Protein AF-A0A6G1R267-F1 (afdb_monomer_lite)

Secondary structure (DSSP, 8-state):
--SHHHHHTSHHHHHHHHHHHHHHHHHH--TT--BTTBSHHHHHIIIIITT-SS---SS-HHHHHHHHHHHHHHH-TTS--TTHHHHHHHHHHHHHHHHHHHHHHGGGG--SS-------TTS-PPPTTHHHHHHHHHHTSPP---TT-HHHHHHHHHHHHHHHHHHHTTS--

Radius of gyration: 18.76 Å; chains: 1; bounding box: 60×36×47 Å

InterPro domains:
  IPR021990 Mediator complex, subunit Med12, LCEWAV-domain [PF12145] (1-173)
  IPR051647 Mediator complex subunit 12 [PTHR46007] (1-173)

Foldseek 3Di:
DDDLVVLCVDPNNVLVVLLVQLVVLVVPADPVDDDPCHHLVNNLCSNPVPPPPDDDDDPPPSVLSSLLSLLCVQLAPPDDDDCSLVSSLVSLLVVQVVVVVVVVVVVPVDPPDDDDDPPDPDDPDQAPCAVSVVVCVVPPQQDPPDVVDPRSVSSNVSNVSNVVSNVVSSNYD

pLDDT: mean 82.41, std 18.83, range [38.69, 98.31]

Sequence (173 aa):
RWSFDKCQESTAGVTISRVLHTLEVLDRHCFDRSDSSNSMETLYHKIFWANQNKDNQEVAPNDEAVVMLLCEWAVSCKRSGKHRAMAVAKLLEKRQAEIEAERCGESEVLDEKESLSSASLTGSSLPVFQNVLLRFLDTQAPSLSDPNSDHEKTEFVNLVLLFSEFTRHDVFS

Organism: NCBI:txid2861861

Structure (mmCIF, N/CA/C/O backbone):
data_AF-A0A6G1R267-F1
#
_entry.id   AF-A0A6G1R267-F1
#
loop_
_atom_site.group_PDB
_atom_site.id
_atom_site.type_symbol
_atom_site.label_atom_id
_atom_site.label_alt_id
_atom_site.label_comp_id
_atom_site.label_asym_id
_atom_site.label_entity_id
_atom_site.label_seq_id
_atom_site.pdbx_PDB_ins_code
_atom_site.Cartn_x
_atom_site.Cartn_y
_atom_site.Cartn_z
_atom_site.occupancy
_atom_site.B_iso_or_equiv
_atom_site.auth_seq_id
_atom_site.auth_comp_id
_atom_site.auth_asym_id
_atom_site.auth_atom_id
_atom_site.pdbx_PDB_model_num
ATOM 1 N N . ARG A 1 1 ? 23.588 14.490 25.260 1.00 45.62 1 ARG A N 1
ATOM 2 C CA . ARG A 1 1 ? 22.444 13.579 25.014 1.00 45.62 1 ARG A CA 1
ATOM 3 C C . ARG A 1 1 ? 21.181 14.442 24.950 1.00 45.62 1 ARG A C 1
ATOM 5 O O . ARG A 1 1 ? 20.472 14.528 25.933 1.00 45.62 1 ARG A O 1
ATOM 12 N N . TRP A 1 2 ? 20.983 15.186 23.857 1.00 55.16 2 TRP A N 1
ATOM 13 C CA . TRP A 1 2 ? 19.864 16.126 23.684 1.00 55.16 2 TRP A CA 1
ATOM 14 C C . TRP A 1 2 ? 19.513 16.220 22.199 1.00 55.16 2 TRP A C 1
ATOM 16 O O . TRP A 1 2 ? 20.283 16.804 21.447 1.00 55.16 2 TRP A O 1
ATOM 26 N N . SER A 1 3 ? 18.392 15.603 21.816 1.00 54.75 3 SER A N 1
ATOM 27 C CA . SER A 1 3 ? 17.569 15.893 20.619 1.00 54.75 3 SER A CA 1
ATOM 28 C C . SER A 1 3 ? 16.599 14.744 20.317 1.00 54.75 3 SER A C 1
ATOM 30 O O . SER A 1 3 ? 15.526 14.987 19.778 1.00 54.75 3 SER A O 1
ATOM 32 N N . PHE A 1 4 ? 16.950 13.508 20.692 1.00 48.38 4 PHE A N 1
ATOM 33 C CA . PHE A 1 4 ? 16.176 12.313 20.333 1.00 48.38 4 PHE A CA 1
ATOM 34 C C . PHE A 1 4 ? 14.832 12.225 21.077 1.00 48.38 4 PHE A C 1
ATOM 36 O O . PHE A 1 4 ? 13.799 12.040 20.440 1.00 48.38 4 PHE A O 1
ATOM 43 N N . ASP A 1 5 ? 14.831 12.471 22.392 1.00 52.25 5 ASP A N 1
ATOM 44 C CA . ASP A 1 5 ? 13.624 12.327 23.224 1.00 52.25 5 ASP A CA 1
ATOM 45 C C . ASP A 1 5 ? 12.539 13.364 22.870 1.00 52.25 5 ASP A C 1
ATOM 47 O O . ASP A 1 5 ? 11.369 13.023 22.743 1.00 52.25 5 ASP A O 1
ATOM 51 N N . LYS A 1 6 ? 12.922 14.619 22.581 1.00 52.19 6 LYS A N 1
ATOM 52 C CA . LYS A 1 6 ? 11.964 15.669 22.173 1.00 52.19 6 LYS A CA 1
ATOM 53 C C . LYS A 1 6 ? 11.367 15.451 20.781 1.00 52.19 6 LYS A C 1
ATOM 55 O O . LYS A 1 6 ? 10.274 15.937 20.512 1.00 52.19 6 LYS A O 1
ATOM 60 N N . CYS A 1 7 ? 12.081 14.766 19.883 1.00 55.16 7 CYS A N 1
ATOM 61 C CA . CYS A 1 7 ? 11.546 14.445 18.561 1.00 55.16 7 CYS A CA 1
ATOM 62 C C . CYS A 1 7 ? 10.441 13.392 18.683 1.00 55.16 7 CYS A C 1
ATOM 64 O O . CYS A 1 7 ? 9.380 13.574 18.094 1.00 55.16 7 CYS A O 1
ATOM 66 N N . GLN A 1 8 ? 10.645 12.359 19.509 1.00 58.28 8 GLN A N 1
ATOM 67 C CA . GLN A 1 8 ? 9.660 11.293 19.731 1.00 58.28 8 GLN A CA 1
ATOM 68 C C . GLN A 1 8 ? 8.332 11.795 20.319 1.00 58.28 8 GLN A C 1
ATOM 70 O O . GLN A 1 8 ? 7.293 11.210 20.036 1.00 58.28 8 GLN A O 1
ATOM 75 N N . GLU A 1 9 ? 8.348 12.893 21.077 1.00 63.94 9 GLU A N 1
ATOM 76 C CA . GLU A 1 9 ? 7.137 13.525 21.626 1.00 63.94 9 GLU A CA 1
ATOM 77 C C . GLU A 1 9 ? 6.399 14.432 20.620 1.00 63.94 9 GLU A C 1
ATOM 79 O O . GLU A 1 9 ? 5.272 14.852 20.875 1.00 63.94 9 GLU A O 1
ATOM 84 N N . SER A 1 10 ? 7.006 14.752 19.473 1.00 78.81 10 SER A N 1
ATOM 85 C CA . SER A 1 10 ? 6.373 15.574 18.435 1.00 78.81 10 SER A CA 1
ATOM 86 C C . SER A 1 10 ? 5.498 14.734 17.500 1.00 78.81 10 SER A C 1
ATOM 88 O O . SER A 1 10 ? 5.837 13.594 17.186 1.00 78.81 10 SER A O 1
ATOM 90 N N . THR A 1 11 ? 4.421 15.313 16.957 1.00 78.88 11 THR A N 1
ATOM 91 C CA . THR A 1 11 ? 3.559 14.657 15.950 1.00 78.88 11 THR A CA 1
ATOM 92 C C . THR A 1 11 ? 4.362 14.106 14.765 1.00 78.88 11 THR A C 1
ATOM 94 O O . THR A 1 11 ? 4.113 12.993 14.300 1.00 78.88 11 THR A O 1
ATOM 97 N N . ALA A 1 12 ? 5.372 14.855 14.309 1.00 83.00 12 ALA A N 1
ATOM 98 C CA . ALA A 1 12 ? 6.266 14.420 13.240 1.00 83.00 12 ALA A CA 1
ATOM 99 C C . ALA A 1 12 ? 7.109 13.204 13.654 1.00 83.00 12 ALA A C 1
ATOM 101 O O . ALA A 1 12 ? 7.217 12.250 12.890 1.00 83.00 12 ALA A O 1
ATOM 102 N N . GLY A 1 13 ? 7.669 13.195 14.866 1.00 84.75 13 GLY A N 1
ATOM 103 C CA . GLY A 1 13 ? 8.445 12.055 15.354 1.00 84.75 13 GLY A CA 1
ATOM 104 C C . GLY A 1 13 ? 7.601 10.806 15.580 1.00 84.75 13 GLY A C 1
ATOM 105 O O . GLY A 1 13 ? 8.042 9.725 15.203 1.00 84.75 13 GLY A O 1
ATOM 106 N N . VAL A 1 14 ? 6.369 10.942 16.084 1.00 83.75 14 VAL A N 1
ATOM 107 C CA . VAL A 1 14 ? 5.409 9.825 16.173 1.00 83.75 14 VAL A CA 1
ATOM 108 C C . VAL A 1 14 ? 5.132 9.241 14.785 1.00 83.75 14 VAL A C 1
ATOM 110 O O . VAL A 1 14 ? 5.202 8.024 14.603 1.00 83.75 14 VAL A O 1
ATOM 113 N N . THR A 1 15 ? 4.894 10.103 13.791 1.00 87.38 15 THR A N 1
ATOM 114 C CA . THR A 1 15 ? 4.660 9.685 12.399 1.00 87.38 15 THR A CA 1
ATOM 115 C C . THR A 1 15 ? 5.877 8.953 11.829 1.00 87.38 15 THR A C 1
ATOM 117 O O . THR A 1 15 ? 5.742 7.850 11.302 1.00 87.38 15 THR A O 1
ATOM 120 N N . ILE A 1 16 ? 7.082 9.516 11.987 1.00 89.38 16 ILE A N 1
ATOM 121 C CA . ILE A 1 16 ? 8.338 8.905 11.523 1.00 89.38 16 ILE A CA 1
ATOM 122 C C . ILE A 1 16 ? 8.552 7.540 12.181 1.00 89.38 16 ILE A C 1
ATOM 124 O O . ILE A 1 16 ? 8.827 6.562 11.487 1.00 89.38 16 ILE A O 1
ATOM 128 N N . SER A 1 17 ? 8.400 7.443 13.505 1.00 89.00 17 SER A N 1
ATOM 129 C CA . SER A 1 17 ? 8.527 6.175 14.229 1.00 89.00 17 SER A CA 1
ATOM 130 C C . SER A 1 17 ? 7.546 5.128 13.709 1.00 89.00 17 SER A C 1
ATOM 132 O O . SER A 1 17 ? 7.924 3.969 13.550 1.00 89.00 17 SER A O 1
ATOM 134 N N . ARG A 1 18 ? 6.315 5.529 13.382 1.00 89.25 18 ARG A N 1
ATOM 135 C CA . ARG A 1 18 ? 5.295 4.624 12.848 1.00 89.25 18 ARG A CA 1
ATOM 136 C C . ARG A 1 18 ? 5.595 4.160 11.419 1.00 89.25 18 ARG A C 1
ATOM 138 O O . ARG A 1 18 ? 5.449 2.973 11.128 1.00 89.25 18 ARG A O 1
ATOM 145 N N . VAL A 1 19 ? 6.054 5.056 10.546 1.00 92.75 19 VAL A N 1
ATOM 146 C CA . VAL A 1 19 ? 6.493 4.730 9.175 1.00 92.75 19 VAL A CA 1
ATOM 147 C C . VAL A 1 19 ? 7.671 3.750 9.212 1.00 92.75 19 VAL A C 1
ATOM 149 O O . VAL A 1 19 ? 7.632 2.709 8.560 1.00 92.75 19 VAL A O 1
ATOM 152 N N . LEU A 1 20 ? 8.686 4.022 10.038 1.00 93.56 20 LEU A N 1
ATOM 153 C CA . LEU A 1 20 ? 9.845 3.137 10.190 1.00 93.56 20 LEU A CA 1
ATOM 154 C C . LEU A 1 20 ? 9.462 1.770 10.765 1.00 93.56 20 LEU A C 1
ATOM 156 O O . LEU A 1 20 ? 9.937 0.748 10.272 1.00 93.56 20 LEU A O 1
ATOM 160 N N . HIS A 1 21 ? 8.577 1.737 11.764 1.00 93.94 21 HIS A N 1
ATOM 161 C CA . HIS A 1 21 ? 8.076 0.481 12.316 1.00 93.94 21 HIS A CA 1
ATOM 162 C C . HIS A 1 21 ? 7.328 -0.344 11.263 1.00 93.94 21 HIS A C 1
ATOM 164 O O . HIS A 1 21 ? 7.555 -1.545 11.140 1.00 93.94 21 HIS A O 1
ATOM 170 N N . THR A 1 22 ? 6.479 0.306 10.464 1.00 95.19 22 THR A N 1
ATOM 171 C CA . THR A 1 22 ? 5.736 -0.348 9.379 1.00 95.19 22 THR A CA 1
ATOM 172 C C . THR A 1 22 ? 6.688 -0.950 8.345 1.00 95.19 22 THR A C 1
ATOM 174 O O . THR A 1 22 ? 6.521 -2.110 7.973 1.00 95.19 22 THR A O 1
ATOM 177 N N . LEU A 1 23 ? 7.721 -0.207 7.928 1.00 94.88 23 LEU A N 1
ATOM 178 C CA . LEU A 1 23 ? 8.762 -0.726 7.034 1.00 94.88 23 LEU A CA 1
ATOM 179 C C . LEU A 1 23 ? 9.473 -1.947 7.621 1.00 94.88 23 LEU A C 1
ATOM 181 O O . LEU A 1 23 ? 9.632 -2.945 6.924 1.00 94.88 23 LEU A O 1
ATOM 185 N N . GLU A 1 24 ? 9.864 -1.899 8.898 1.00 94.81 24 GLU A N 1
ATOM 186 C CA . GLU A 1 24 ? 10.509 -3.038 9.559 1.00 94.81 24 GLU A CA 1
ATOM 187 C C . GLU A 1 24 ? 9.589 -4.268 9.575 1.00 94.81 24 GLU A C 1
ATOM 189 O O . GLU A 1 24 ? 10.019 -5.385 9.284 1.00 94.81 24 GLU A O 1
ATOM 194 N N . VAL A 1 25 ? 8.310 -4.071 9.895 1.00 95.25 25 VAL A N 1
ATOM 195 C CA . VAL A 1 25 ? 7.309 -5.140 9.934 1.00 95.25 25 VAL A CA 1
ATOM 196 C C . VAL A 1 25 ? 7.122 -5.782 8.556 1.00 95.25 25 VAL A C 1
ATOM 198 O O . VAL A 1 25 ? 7.070 -7.011 8.476 1.00 95.25 25 VAL A O 1
ATOM 201 N N . LEU A 1 26 ? 7.064 -4.983 7.486 1.00 94.75 26 LEU A N 1
ATOM 202 C CA . LEU A 1 26 ? 6.965 -5.468 6.104 1.00 94.75 26 LEU A CA 1
ATOM 203 C C . LEU A 1 26 ? 8.220 -6.237 5.681 1.00 94.75 26 LEU A C 1
ATOM 205 O O . LEU A 1 26 ? 8.104 -7.345 5.162 1.00 94.75 26 LEU A O 1
ATOM 209 N N . ASP A 1 27 ? 9.407 -5.685 5.942 1.00 92.31 27 ASP A N 1
ATOM 210 C CA . ASP A 1 27 ? 10.687 -6.291 5.551 1.00 92.31 27 ASP A CA 1
ATOM 211 C C . ASP A 1 27 ? 10.947 -7.621 6.291 1.00 92.31 27 ASP A C 1
ATOM 213 O O . ASP A 1 27 ? 11.620 -8.510 5.769 1.00 92.31 27 ASP A O 1
ATOM 217 N N . ARG A 1 28 ? 10.393 -7.794 7.499 1.00 92.56 28 ARG A N 1
ATOM 218 C CA . ARG A 1 28 ? 10.500 -9.039 8.283 1.00 92.56 28 ARG A CA 1
ATOM 219 C C . ARG A 1 28 ? 9.418 -10.067 7.961 1.00 92.56 28 ARG A C 1
ATOM 221 O O . ARG A 1 28 ? 9.539 -11.214 8.396 1.00 92.56 28 ARG A O 1
ATOM 228 N N . HIS A 1 29 ? 8.353 -9.676 7.268 1.00 93.56 29 HIS A N 1
ATOM 229 C CA . HIS A 1 29 ? 7.250 -10.575 6.960 1.00 93.56 29 HIS A CA 1
ATOM 230 C C . HIS A 1 29 ? 7.628 -11.540 5.833 1.00 93.56 29 HIS A C 1
ATOM 232 O O . HIS A 1 29 ? 8.098 -11.138 4.770 1.00 93.56 29 HIS A O 1
ATOM 238 N N . CYS A 1 30 ? 7.395 -12.836 6.040 1.00 91.12 30 CYS A N 1
ATOM 239 C CA . CYS A 1 30 ? 7.677 -13.843 5.023 1.00 91.12 30 CYS A CA 1
ATOM 240 C C . CYS A 1 30 ? 6.437 -14.078 4.150 1.00 91.12 30 CYS A C 1
ATOM 242 O O . CYS A 1 30 ? 5.569 -14.863 4.514 1.00 91.12 30 CYS A O 1
ATOM 244 N N . PHE A 1 31 ? 6.352 -13.429 2.986 1.00 90.19 31 PHE A N 1
ATOM 245 C CA . PHE A 1 31 ? 5.182 -13.535 2.094 1.00 90.19 31 PHE A CA 1
ATOM 246 C C . PHE A 1 31 ? 5.014 -14.903 1.403 1.00 90.19 31 PHE A C 1
ATOM 248 O O . PHE A 1 31 ? 3.953 -15.179 0.848 1.00 90.19 31 PHE A O 1
ATOM 255 N N . ASP A 1 32 ? 6.030 -15.770 1.441 1.00 87.81 32 ASP A N 1
ATOM 256 C CA . ASP A 1 32 ? 5.977 -17.121 0.857 1.00 87.81 32 ASP A CA 1
ATOM 257 C C . ASP A 1 32 ? 5.454 -18.188 1.834 1.00 87.81 32 ASP A C 1
ATOM 259 O O . ASP A 1 32 ? 5.278 -19.349 1.461 1.00 87.81 32 ASP A O 1
ATOM 263 N N . ARG A 1 33 ? 5.203 -17.815 3.094 1.00 87.69 33 ARG A N 1
ATOM 264 C CA . ARG A 1 33 ? 4.780 -18.728 4.159 1.00 87.69 33 ARG A CA 1
ATOM 265 C C . ARG A 1 33 ? 3.550 -18.180 4.872 1.00 87.69 33 ARG A C 1
ATOM 267 O O . ARG A 1 33 ? 3.461 -16.989 5.135 1.00 87.69 33 ARG A O 1
ATOM 274 N N . SER A 1 34 ? 2.631 -19.062 5.261 1.00 90.38 34 SER A N 1
ATOM 275 C CA . SER A 1 34 ? 1.527 -18.702 6.150 1.00 90.38 34 SER A CA 1
ATOM 276 C C . SER A 1 34 ? 1.461 -19.651 7.344 1.00 90.38 34 SER A C 1
ATOM 278 O O . SER A 1 34 ? 1.364 -20.864 7.165 1.00 90.38 34 SER A O 1
ATOM 280 N N . ASP A 1 35 ? 1.550 -19.104 8.556 1.00 92.31 35 ASP A N 1
ATOM 281 C CA . ASP A 1 35 ? 1.338 -19.818 9.819 1.00 92.31 35 ASP A CA 1
ATOM 282 C C . ASP A 1 35 ? 0.734 -18.887 10.884 1.00 92.31 35 ASP A C 1
ATOM 284 O O . ASP A 1 35 ? 0.486 -17.709 10.628 1.00 92.31 35 ASP A O 1
ATOM 288 N N . SER A 1 36 ? 0.493 -19.401 12.093 1.00 89.69 36 SER A N 1
ATOM 289 C CA . SER A 1 36 ? -0.131 -18.639 13.183 1.00 89.69 36 SER A CA 1
ATOM 290 C C . SER A 1 36 ? 0.654 -17.395 13.629 1.00 89.69 36 SER A C 1
ATOM 292 O O . SER A 1 36 ? 0.070 -16.500 14.229 1.00 89.69 36 SER A O 1
ATOM 294 N N . SER A 1 37 ? 1.962 -17.330 13.367 1.00 90.44 37 SER A N 1
ATOM 295 C CA . SER A 1 37 ? 2.853 -16.210 13.716 1.00 90.44 37 SER A CA 1
ATOM 296 C C . SER A 1 37 ? 3.227 -15.313 12.525 1.00 90.44 37 SER A C 1
ATOM 298 O O . SER A 1 37 ? 3.728 -14.199 12.720 1.00 90.44 37 SER A O 1
ATOM 300 N N . ASN A 1 38 ? 2.977 -15.794 11.304 1.00 92.69 38 ASN A N 1
ATOM 301 C CA . ASN A 1 38 ? 3.272 -15.143 10.035 1.00 92.69 38 ASN A CA 1
ATOM 302 C C . ASN A 1 38 ? 2.085 -15.328 9.076 1.00 92.69 38 ASN A C 1
ATOM 304 O O . ASN A 1 38 ? 2.089 -16.185 8.196 1.00 92.69 38 ASN A O 1
ATOM 308 N N . SER A 1 39 ? 1.050 -14.520 9.266 1.00 94.81 39 SER A N 1
ATOM 309 C CA . SER A 1 39 ? -0.133 -14.435 8.405 1.00 94.81 39 SER A CA 1
ATOM 310 C C . SER A 1 39 ? -0.462 -12.979 8.074 1.00 94.81 39 SER A C 1
ATOM 312 O O . SER A 1 39 ? 0.008 -12.066 8.761 1.00 94.81 39 SER A O 1
ATOM 314 N N . MET A 1 40 ? -1.316 -12.759 7.069 1.00 94.88 40 MET A N 1
ATOM 315 C CA . MET A 1 40 ? -1.847 -11.423 6.760 1.00 94.88 40 MET A CA 1
ATOM 316 C C . MET A 1 40 ? -2.530 -10.782 7.973 1.00 94.88 40 MET A C 1
ATOM 318 O O . MET A 1 40 ? -2.377 -9.587 8.196 1.00 94.88 40 MET A O 1
ATOM 322 N N . GLU A 1 41 ? -3.195 -11.583 8.809 1.00 94.50 41 GLU A N 1
ATOM 323 C CA . GLU A 1 41 ? -3.829 -11.112 10.042 1.00 94.50 41 GLU A CA 1
ATOM 324 C C . GLU A 1 41 ? -2.795 -10.604 11.055 1.00 94.50 41 GLU A C 1
ATOM 326 O O . GLU A 1 41 ? -2.932 -9.524 11.625 1.00 94.50 41 GLU A O 1
ATOM 331 N N . THR A 1 42 ? -1.710 -11.355 11.270 1.00 95.00 42 THR A N 1
ATOM 332 C CA . THR A 1 42 ? -0.636 -10.904 12.171 1.00 95.00 42 THR A CA 1
ATOM 333 C C . THR A 1 42 ? 0.115 -9.695 11.618 1.00 95.00 42 THR A C 1
ATOM 335 O O . THR A 1 42 ? 0.592 -8.870 12.394 1.00 95.00 42 THR A O 1
ATOM 338 N N . LEU A 1 43 ? 0.233 -9.585 10.289 1.00 95.62 43 LEU A N 1
ATOM 339 C CA . LEU A 1 43 ? 0.847 -8.442 9.622 1.00 95.62 43 LEU A CA 1
ATOM 340 C C . LEU A 1 43 ? -0.007 -7.189 9.821 1.00 95.62 43 LEU A C 1
ATOM 342 O O . LEU A 1 43 ? 0.511 -6.164 10.254 1.00 95.62 43 LEU A O 1
ATOM 346 N N . TYR A 1 44 ? -1.315 -7.307 9.587 1.00 95.56 44 TYR A N 1
ATOM 347 C CA . TYR A 1 44 ? -2.283 -6.240 9.801 1.00 95.56 44 TYR A CA 1
ATOM 348 C C . TYR A 1 44 ? -2.196 -5.667 11.216 1.00 95.56 44 TYR A C 1
ATOM 350 O O . TYR A 1 44 ? -1.982 -4.467 11.383 1.00 95.56 44 TYR A O 1
ATOM 358 N N . HIS A 1 45 ? -2.275 -6.526 12.236 1.00 93.62 45 HIS A N 1
ATOM 359 C CA . HIS A 1 45 ? -2.213 -6.078 13.626 1.00 93.62 45 HIS A CA 1
ATOM 360 C C . HIS A 1 45 ? -0.889 -5.372 13.945 1.00 93.62 45 HIS A C 1
ATOM 362 O O . HIS A 1 45 ? -0.878 -4.336 14.603 1.00 93.62 45 HIS A O 1
ATOM 368 N N . LYS A 1 46 ? 0.243 -5.866 13.436 1.00 93.69 46 LYS A N 1
ATOM 369 C CA . LYS A 1 46 ? 1.533 -5.190 13.643 1.00 93.69 46 LYS A CA 1
ATOM 370 C C . LYS A 1 46 ? 1.576 -3.789 13.014 1.00 93.69 46 LYS A C 1
ATOM 372 O O . LYS A 1 46 ? 2.233 -2.917 13.564 1.00 93.69 46 LYS A O 1
ATOM 377 N N . ILE A 1 47 ? 0.876 -3.564 11.900 1.00 93.94 47 ILE A N 1
ATOM 378 C CA . ILE A 1 47 ? 0.878 -2.278 11.181 1.00 93.94 47 ILE A CA 1
ATOM 379 C C . ILE A 1 47 ? -0.144 -1.287 11.761 1.00 93.94 47 ILE A C 1
ATOM 381 O O . ILE A 1 47 ? 0.197 -0.131 12.015 1.00 93.94 47 ILE A O 1
ATOM 385 N N . PHE A 1 48 ? -1.392 -1.716 11.970 1.00 90.56 48 PHE A N 1
ATOM 386 C CA . PHE A 1 48 ? -2.505 -0.821 12.317 1.00 90.56 48 PHE A CA 1
ATOM 387 C C . PHE A 1 48 ? -2.923 -0.878 13.793 1.00 90.56 48 PHE A C 1
ATOM 389 O O . PHE A 1 48 ? -3.465 0.099 14.302 1.00 90.56 48 PHE A O 1
ATOM 396 N N . TRP A 1 49 ? -2.636 -1.968 14.515 1.00 78.94 49 TRP A N 1
ATOM 397 C CA . TRP A 1 49 ? -3.038 -2.123 15.923 1.00 78.94 49 TRP A CA 1
ATOM 398 C C . TRP A 1 49 ? -1.998 -1.610 16.926 1.00 78.94 49 TRP A C 1
ATOM 400 O O . TRP A 1 49 ? -2.323 -1.356 18.084 1.00 78.94 49 TRP A O 1
ATOM 410 N N . ALA A 1 50 ? -0.745 -1.414 16.504 1.00 62.31 50 ALA A N 1
ATOM 411 C CA . ALA A 1 50 ? 0.373 -1.081 17.390 1.00 62.31 50 ALA A CA 1
ATOM 412 C C . ALA A 1 50 ? 0.209 0.220 18.215 1.00 62.31 50 ALA A C 1
ATOM 414 O O . ALA A 1 50 ? 1.042 0.481 19.080 1.00 62.31 50 ALA A O 1
ATOM 415 N N . ASN A 1 51 ? -0.840 1.025 17.989 1.00 54.72 51 ASN A N 1
ATOM 416 C CA . ASN A 1 51 ? -1.014 2.340 18.611 1.00 54.72 51 ASN A CA 1
ATOM 417 C C . ASN A 1 51 ? -2.405 2.631 19.218 1.00 54.72 51 ASN A C 1
ATOM 419 O O . ASN A 1 51 ? -2.672 3.780 19.549 1.00 54.72 51 ASN A O 1
ATOM 423 N N . GLN A 1 52 ? -3.269 1.629 19.442 1.00 54.66 52 GLN A N 1
ATOM 424 C CA . GLN A 1 52 ? -4.594 1.834 20.073 1.00 54.66 52 GLN A CA 1
ATOM 425 C C . GLN A 1 52 ? -4.554 2.145 21.591 1.00 54.66 52 GLN A C 1
ATOM 427 O O . GLN A 1 52 ? -5.573 2.108 22.273 1.00 54.66 52 GLN A O 1
ATOM 432 N N . ASN A 1 53 ? -3.386 2.470 22.155 1.00 44.41 53 ASN A N 1
ATOM 433 C CA . ASN A 1 53 ? -3.240 2.851 23.563 1.00 44.41 53 ASN A CA 1
ATOM 434 C C . ASN A 1 53 ? -3.023 4.366 23.703 1.00 44.41 53 ASN A C 1
ATOM 436 O O . ASN A 1 53 ? -1.915 4.789 24.038 1.00 44.41 53 ASN A O 1
ATOM 440 N N . LYS A 1 54 ? -4.077 5.157 23.446 1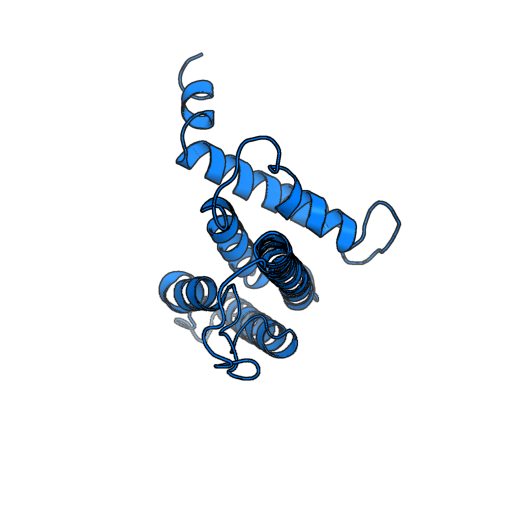.00 45.53 54 LYS A N 1
ATOM 441 C CA . LYS A 1 54 ? -4.474 6.403 24.150 1.00 45.53 54 LYS A CA 1
ATOM 442 C C . LYS A 1 54 ? -5.433 7.239 23.287 1.00 45.53 54 LYS A C 1
ATOM 444 O O . LYS A 1 54 ? -5.034 7.715 22.235 1.00 45.53 54 LYS A O 1
ATOM 449 N N . ASP A 1 55 ? -6.646 7.417 23.811 1.00 42.22 55 ASP A N 1
ATOM 450 C CA . ASP A 1 55 ? -7.679 8.407 23.464 1.00 42.22 55 ASP A CA 1
ATOM 451 C C . ASP A 1 55 ? -7.979 8.665 21.974 1.00 42.22 55 ASP A C 1
ATOM 453 O O . ASP A 1 55 ? -7.353 9.486 21.312 1.00 42.22 55 ASP A O 1
ATOM 457 N N . ASN A 1 56 ? -9.029 7.988 21.500 1.00 47.72 56 ASN A N 1
ATOM 458 C CA . ASN A 1 56 ? -10.188 8.574 20.818 1.00 47.72 56 ASN A CA 1
ATOM 459 C C . ASN A 1 56 ? -9.941 9.840 19.964 1.00 47.72 56 ASN A C 1
ATOM 461 O O . ASN A 1 56 ? -10.136 10.947 20.457 1.00 47.72 56 ASN A O 1
ATOM 465 N N . GLN A 1 57 ? -9.639 9.687 18.667 1.00 40.22 57 GLN A N 1
ATOM 466 C CA . GLN A 1 57 ? -10.221 10.531 17.608 1.00 40.22 57 GLN A CA 1
ATOM 467 C C . GLN A 1 57 ? -9.911 9.975 16.206 1.00 40.22 57 GLN A C 1
ATOM 469 O O . GLN A 1 57 ? -8.819 9.454 15.999 1.00 40.22 57 GLN A O 1
ATOM 474 N N . GLU A 1 58 ? -10.892 10.105 15.299 1.00 41.59 58 GLU A N 1
ATOM 475 C CA . GLU A 1 58 ? -10.864 10.079 13.818 1.00 41.59 58 GLU A CA 1
ATOM 476 C C . GLU A 1 58 ? -9.604 9.531 13.134 1.00 41.59 58 GLU A C 1
ATOM 478 O O . GLU A 1 58 ? -8.534 10.069 13.387 1.00 41.59 58 GLU A O 1
ATOM 483 N N . VAL A 1 59 ? -9.756 8.552 12.211 1.00 48.16 59 VAL A N 1
ATOM 484 C CA . VAL A 1 59 ? -8.720 7.987 11.297 1.00 48.16 59 VAL A CA 1
ATOM 485 C C . VAL A 1 59 ? -7.397 8.721 11.453 1.00 48.16 59 VAL A C 1
ATOM 487 O O . VAL A 1 59 ? -7.167 9.738 10.795 1.00 48.16 59 VAL A O 1
ATOM 490 N N . ALA A 1 60 ? -6.599 8.279 12.432 1.00 56.62 60 ALA A N 1
ATOM 491 C CA . ALA A 1 60 ? -5.519 9.109 12.941 1.00 56.62 60 ALA A CA 1
ATOM 492 C C . ALA A 1 60 ? -4.650 9.575 11.759 1.00 56.62 60 ALA A C 1
ATOM 494 O O . ALA A 1 60 ? -4.379 8.755 10.882 1.00 56.62 60 ALA A O 1
ATOM 495 N N . PRO A 1 61 ? -4.142 10.821 11.716 1.00 59.97 61 PRO A N 1
ATOM 496 C CA . PRO A 1 61 ? -3.255 11.318 10.641 1.00 59.97 61 PRO A CA 1
ATOM 497 C C . PRO A 1 61 ? -2.049 10.399 10.355 1.00 59.97 61 PRO A C 1
ATOM 499 O O . PRO A 1 61 ? -1.405 10.452 9.312 1.00 59.97 61 PRO A O 1
ATOM 502 N N . ASN A 1 62 ? -1.773 9.505 11.293 1.00 72.12 62 ASN A N 1
ATOM 503 C CA . ASN A 1 62 ? -0.841 8.405 11.205 1.00 72.12 62 ASN A CA 1
ATOM 504 C C . ASN A 1 62 ? -1.222 7.277 10.209 1.00 72.12 62 ASN A C 1
ATOM 506 O O . ASN A 1 62 ? -0.321 6.661 9.646 1.00 72.12 62 ASN A O 1
ATOM 510 N N . ASP A 1 63 ? -2.507 6.967 10.001 1.00 87.94 63 ASP A N 1
ATOM 511 C CA . ASP A 1 63 ? -2.972 5.963 9.030 1.00 87.94 63 ASP A CA 1
ATOM 512 C C . ASP A 1 63 ? -2.665 6.419 7.607 1.00 87.94 63 ASP A C 1
ATOM 514 O O . ASP A 1 63 ? -2.172 5.626 6.812 1.00 87.94 63 ASP A O 1
ATOM 518 N N . GLU A 1 64 ? -2.865 7.704 7.308 1.00 92.31 64 GLU A N 1
ATOM 519 C CA . GLU A 1 64 ? -2.531 8.276 6.004 1.00 92.31 64 GLU A CA 1
ATOM 520 C C . GLU A 1 64 ? -1.052 8.060 5.659 1.00 92.31 64 GLU A C 1
ATOM 522 O O . GLU A 1 64 ? -0.738 7.535 4.592 1.00 92.31 64 GLU A O 1
ATOM 527 N N . ALA A 1 65 ? -0.137 8.396 6.575 1.00 93.25 65 ALA A N 1
ATOM 528 C CA . ALA A 1 65 ? 1.296 8.193 6.364 1.00 93.25 65 ALA A CA 1
ATOM 529 C C . ALA A 1 65 ? 1.646 6.712 6.128 1.00 93.25 65 ALA A C 1
ATOM 531 O O . ALA A 1 65 ? 2.510 6.396 5.310 1.00 93.25 65 ALA A O 1
ATOM 532 N N . VAL A 1 66 ? 0.949 5.798 6.811 1.00 95.38 66 VAL A N 1
ATOM 533 C CA . VAL A 1 66 ? 1.092 4.351 6.608 1.00 95.38 66 VAL A CA 1
ATOM 534 C C . VAL A 1 66 ? 0.552 3.921 5.242 1.00 95.38 66 VAL A C 1
ATOM 536 O O . VAL A 1 66 ? 1.217 3.149 4.558 1.00 95.38 66 VAL A O 1
ATOM 539 N N . VAL A 1 67 ? -0.603 4.429 4.804 1.00 96.62 67 VAL A N 1
ATOM 540 C CA . VAL A 1 67 ? -1.165 4.132 3.475 1.00 96.62 67 VAL A CA 1
ATOM 541 C C . VAL A 1 67 ? -0.234 4.628 2.367 1.00 96.62 67 VAL A C 1
ATOM 543 O O . VAL A 1 67 ? 0.066 3.870 1.444 1.00 96.62 67 VAL A O 1
ATOM 546 N N . MET A 1 68 ? 0.287 5.852 2.486 1.00 96.50 68 MET A N 1
ATOM 547 C CA . MET A 1 68 ? 1.259 6.413 1.540 1.00 96.50 68 MET A CA 1
ATOM 548 C C . MET A 1 68 ? 2.520 5.544 1.459 1.00 96.50 68 MET A C 1
ATOM 550 O O . MET A 1 68 ? 2.959 5.192 0.365 1.00 96.50 68 MET A O 1
ATOM 554 N N . LEU A 1 69 ? 3.053 5.132 2.613 1.00 96.75 69 LEU A N 1
ATOM 555 C CA . LEU A 1 69 ? 4.198 4.230 2.690 1.00 96.75 69 LEU A CA 1
ATOM 556 C C . LEU A 1 69 ? 3.918 2.872 2.034 1.00 96.75 69 LEU A C 1
ATOM 558 O O . LEU A 1 69 ? 4.767 2.355 1.315 1.00 96.75 69 LEU A O 1
ATOM 562 N N . LEU A 1 70 ? 2.756 2.268 2.294 1.00 97.69 70 LEU A N 1
ATOM 563 C CA . LEU A 1 70 ? 2.387 0.976 1.713 1.00 97.69 70 LEU A CA 1
ATOM 564 C C . LEU A 1 70 ? 2.311 1.060 0.184 1.00 97.69 70 LEU A C 1
ATOM 566 O O . LEU A 1 70 ? 2.789 0.154 -0.501 1.00 97.69 70 LEU A O 1
ATOM 570 N N . CYS A 1 71 ? 1.770 2.160 -0.350 1.00 98.06 71 CYS A N 1
ATOM 571 C CA . CYS A 1 71 ? 1.742 2.411 -1.788 1.00 98.06 71 CYS A CA 1
ATOM 572 C C . CYS A 1 71 ? 3.161 2.530 -2.359 1.00 98.06 71 CYS A C 1
ATOM 574 O O . CYS A 1 71 ? 3.493 1.826 -3.312 1.00 98.06 71 CYS A O 1
ATOM 576 N N . GLU A 1 72 ? 4.024 3.340 -1.737 1.00 96.75 72 GLU A N 1
ATOM 577 C CA . GLU A 1 72 ? 5.431 3.483 -2.135 1.00 96.75 72 GLU A CA 1
ATOM 578 C C . GLU A 1 72 ? 6.168 2.133 -2.100 1.00 96.75 72 GLU A C 1
ATOM 580 O O . GLU A 1 72 ? 6.835 1.739 -3.060 1.00 96.75 72 GLU A O 1
ATOM 585 N N . TRP A 1 73 ? 5.992 1.372 -1.018 1.00 96.88 73 TRP A N 1
ATOM 586 C CA . TRP A 1 73 ? 6.601 0.058 -0.839 1.00 96.88 73 TRP A CA 1
ATOM 587 C C . TRP A 1 73 ? 6.154 -0.943 -1.909 1.00 96.88 73 TRP A C 1
ATOM 589 O O . TRP A 1 73 ? 6.971 -1.739 -2.385 1.00 96.88 73 TRP A O 1
ATOM 599 N N . ALA A 1 74 ? 4.882 -0.909 -2.313 1.00 97.31 74 ALA A N 1
ATOM 600 C CA . ALA A 1 74 ? 4.361 -1.792 -3.348 1.00 97.31 74 ALA A CA 1
ATOM 601 C C . ALA A 1 74 ? 4.899 -1.451 -4.740 1.00 97.31 74 ALA A C 1
ATOM 603 O O . ALA A 1 74 ? 5.201 -2.372 -5.505 1.00 97.31 74 ALA A O 1
ATOM 604 N N . VAL A 1 75 ? 5.055 -0.162 -5.061 1.00 96.56 75 VAL A N 1
ATOM 605 C CA . VAL A 1 75 ? 5.511 0.259 -6.394 1.00 96.56 75 VAL A CA 1
ATOM 606 C C . VAL A 1 75 ? 7.026 0.227 -6.556 1.00 96.56 75 VAL A C 1
ATOM 608 O O . VAL A 1 75 ? 7.506 -0.053 -7.652 1.00 96.56 75 VAL A O 1
ATOM 611 N N . SER A 1 76 ? 7.778 0.429 -5.469 1.00 93.81 76 SER A N 1
ATOM 612 C CA . SER A 1 76 ? 9.235 0.589 -5.488 1.00 93.81 76 SER A CA 1
ATOM 613 C C . SER A 1 76 ? 9.969 -0.538 -6.216 1.00 93.81 76 SER A C 1
ATOM 615 O O . SER A 1 76 ? 9.678 -1.723 -6.031 1.00 93.81 76 SER A O 1
ATOM 617 N N . CYS A 1 77 ? 11.013 -0.191 -6.962 1.00 90.06 77 CYS A N 1
ATOM 618 C CA . CYS A 1 77 ? 11.958 -1.162 -7.511 1.00 90.06 77 CYS A CA 1
ATOM 619 C C . CYS A 1 77 ? 12.919 -1.736 -6.437 1.00 90.06 77 CYS A C 1
ATOM 621 O O . CYS A 1 77 ? 13.578 -2.755 -6.661 1.00 90.06 77 CYS A O 1
ATOM 623 N N . LYS A 1 78 ? 13.041 -1.091 -5.268 1.00 88.12 78 LYS A N 1
ATOM 624 C CA . LYS A 1 78 ? 14.071 -1.390 -4.248 1.00 88.12 78 LYS A CA 1
ATOM 625 C C . LYS A 1 78 ? 13.712 -2.548 -3.315 1.00 88.12 78 LYS A C 1
ATOM 627 O O . LYS A 1 78 ? 14.396 -2.770 -2.311 1.00 88.12 78 LYS A O 1
ATOM 632 N N . ARG A 1 79 ? 12.623 -3.257 -3.601 1.00 85.50 79 ARG A N 1
ATOM 633 C CA . ARG A 1 79 ? 12.139 -4.403 -2.831 1.00 85.50 79 ARG A CA 1
ATOM 634 C C . ARG A 1 79 ? 11.703 -5.506 -3.784 1.00 85.50 79 ARG A C 1
ATOM 636 O 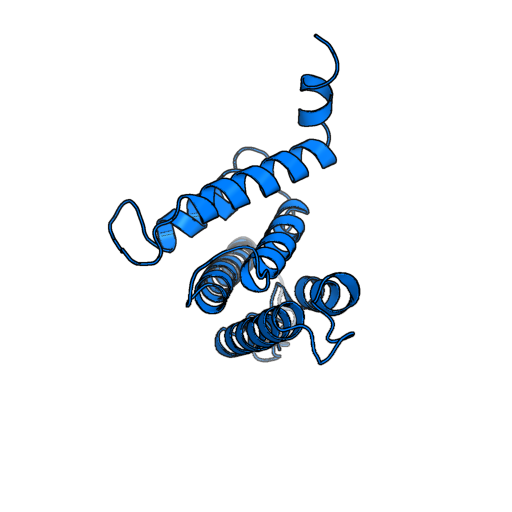O . ARG A 1 79 ? 11.145 -5.243 -4.846 1.00 85.50 79 ARG A O 1
ATOM 643 N N . SER A 1 80 ? 11.989 -6.743 -3.404 1.00 77.06 80 SER A N 1
ATOM 644 C CA . SER A 1 80 ? 11.574 -7.936 -4.134 1.00 77.06 80 SER A CA 1
ATOM 645 C C . SER A 1 80 ? 10.271 -8.486 -3.553 1.00 77.06 80 SER A C 1
ATOM 647 O O . SER A 1 80 ? 9.986 -8.337 -2.368 1.00 77.06 80 SER A O 1
ATOM 649 N N . GLY A 1 81 ? 9.463 -9.121 -4.400 1.00 80.38 81 GLY A N 1
ATOM 650 C CA . GLY A 1 81 ? 8.196 -9.725 -3.996 1.00 80.38 81 GLY A CA 1
ATOM 651 C C . GLY A 1 81 ? 7.142 -9.591 -5.087 1.00 80.38 81 GLY A C 1
ATOM 652 O O . GLY A 1 81 ? 6.816 -8.487 -5.516 1.00 80.38 81 GLY A O 1
ATOM 653 N N . LYS A 1 82 ? 6.596 -10.726 -5.530 1.00 79.12 82 LYS A N 1
ATOM 654 C CA . LYS A 1 82 ? 5.589 -10.788 -6.606 1.00 79.12 82 LYS A CA 1
ATOM 655 C C . LYS A 1 82 ? 4.202 -10.296 -6.182 1.00 79.12 82 LYS A C 1
ATOM 657 O O . LYS A 1 82 ? 3.453 -9.796 -7.006 1.00 79.12 82 LYS A O 1
ATOM 662 N N . HIS A 1 83 ? 3.873 -10.424 -4.897 1.00 90.44 83 HIS A N 1
ATOM 663 C CA . HIS A 1 83 ? 2.510 -10.242 -4.383 1.00 90.44 83 HIS A CA 1
ATOM 664 C C . HIS A 1 83 ? 2.333 -8.956 -3.569 1.00 90.44 83 HIS A C 1
ATOM 666 O O . HIS A 1 83 ? 1.411 -8.863 -2.765 1.00 90.44 83 HIS A O 1
ATOM 672 N N . ARG A 1 84 ? 3.212 -7.961 -3.746 1.00 95.12 84 ARG A N 1
ATOM 673 C CA . ARG A 1 84 ? 3.183 -6.722 -2.947 1.00 95.12 84 ARG A CA 1
ATOM 674 C C . ARG A 1 84 ? 1.880 -5.942 -3.121 1.00 95.12 84 ARG A C 1
ATOM 676 O O . ARG A 1 84 ? 1.283 -5.552 -2.126 1.00 95.12 84 ARG A O 1
ATOM 683 N N . ALA A 1 85 ? 1.416 -5.793 -4.363 1.00 96.81 85 ALA A N 1
ATOM 684 C CA . ALA A 1 85 ? 0.141 -5.151 -4.685 1.00 96.81 85 ALA A CA 1
ATOM 685 C C . ALA A 1 85 ? -1.038 -5.821 -3.956 1.00 96.81 85 ALA A C 1
ATOM 687 O O . ALA A 1 85 ? -1.768 -5.166 -3.219 1.00 96.81 85 ALA A O 1
ATOM 688 N N . MET A 1 86 ? -1.146 -7.148 -4.077 1.00 96.50 86 MET A N 1
ATOM 689 C CA . MET A 1 86 ? -2.155 -7.962 -3.390 1.00 96.50 86 MET A CA 1
ATOM 690 C C . MET A 1 86 ? -2.093 -7.798 -1.866 1.00 96.50 86 MET A C 1
ATOM 692 O O . MET A 1 86 ? -3.122 -7.636 -1.216 1.00 96.50 86 MET A O 1
ATOM 696 N N . ALA A 1 87 ? -0.891 -7.844 -1.285 1.00 96.44 87 ALA A N 1
ATOM 697 C CA . ALA A 1 87 ? -0.708 -7.707 0.155 1.00 96.44 87 ALA A CA 1
ATOM 698 C C . ALA A 1 87 ? -1.180 -6.337 0.656 1.00 96.44 87 ALA A C 1
ATOM 700 O O . ALA A 1 87 ? -1.913 -6.267 1.640 1.00 96.44 87 ALA A O 1
ATOM 701 N N . VAL A 1 88 ? -0.807 -5.257 -0.036 1.00 98.00 88 VAL A N 1
ATOM 702 C CA . VAL A 1 88 ? -1.236 -3.901 0.325 1.00 98.00 88 VAL A CA 1
ATOM 703 C C . VAL A 1 88 ? -2.745 -3.738 0.158 1.00 98.00 88 VAL A C 1
ATOM 705 O O . VAL A 1 88 ? -3.393 -3.241 1.076 1.00 98.00 88 VAL A O 1
ATOM 708 N N . ALA A 1 89 ? -3.329 -4.233 -0.936 1.00 98.25 89 ALA A N 1
ATOM 709 C CA . ALA A 1 89 ? -4.777 -4.201 -1.135 1.00 98.25 89 ALA A CA 1
ATOM 710 C C . ALA A 1 89 ? -5.528 -4.946 -0.022 1.00 98.25 89 ALA A C 1
ATOM 712 O O . ALA A 1 89 ? -6.463 -4.400 0.549 1.00 98.25 89 ALA A O 1
ATOM 713 N N . LYS A 1 90 ? -5.062 -6.137 0.374 1.00 97.62 90 LYS A N 1
ATOM 714 C CA . LYS A 1 90 ? -5.637 -6.912 1.485 1.00 97.62 90 LYS A CA 1
ATOM 715 C C . LYS A 1 90 ? -5.523 -6.218 2.844 1.00 97.62 90 LYS A C 1
ATOM 717 O O . LYS A 1 90 ? -6.431 -6.330 3.664 1.00 97.62 90 LYS A O 1
ATOM 722 N N . LEU A 1 91 ? -4.413 -5.524 3.102 1.00 97.88 91 LEU A N 1
ATOM 723 C CA . LEU A 1 91 ? -4.232 -4.755 4.337 1.00 97.88 91 LEU A CA 1
ATOM 724 C C . LEU A 1 91 ? -5.210 -3.577 4.410 1.00 97.88 91 LEU A C 1
ATOM 726 O O . LEU A 1 91 ? -5.815 -3.358 5.459 1.00 97.88 91 LEU A O 1
ATOM 730 N N . LEU A 1 92 ? -5.377 -2.845 3.305 1.00 97.56 92 LEU A N 1
ATOM 731 C CA . LEU A 1 92 ? -6.286 -1.702 3.243 1.00 97.56 92 LEU A CA 1
ATOM 732 C C . LEU A 1 92 ? -7.757 -2.124 3.201 1.00 97.56 92 LEU A C 1
ATOM 734 O O . LEU A 1 92 ? -8.558 -1.493 3.875 1.00 97.56 92 LEU A O 1
ATOM 738 N N . GLU A 1 93 ? -8.105 -3.215 2.513 1.00 97.38 93 GLU A N 1
ATOM 739 C CA . GLU A 1 93 ? -9.450 -3.816 2.533 1.00 97.38 93 GLU A CA 1
ATOM 740 C C . GLU A 1 93 ? -9.883 -4.110 3.976 1.00 97.38 93 GLU A C 1
ATOM 742 O O . GLU A 1 93 ? -10.952 -3.692 4.416 1.00 97.38 93 GLU A O 1
ATOM 747 N N . LYS A 1 94 ? -9.011 -4.765 4.756 1.00 96.19 94 LYS A N 1
ATOM 748 C CA . LYS A 1 94 ? -9.291 -5.063 6.164 1.00 96.19 94 LYS A CA 1
ATOM 749 C C . LYS A 1 94 ? -9.388 -3.797 7.019 1.00 96.19 94 LYS A C 1
ATOM 751 O O . LYS A 1 94 ? -10.309 -3.691 7.823 1.00 96.19 94 LYS A O 1
ATOM 756 N N . ARG A 1 95 ? -8.480 -2.828 6.837 1.00 94.69 95 ARG A N 1
ATOM 757 C CA . ARG A 1 95 ? -8.533 -1.559 7.584 1.00 94.69 95 ARG A CA 1
ATOM 758 C C . ARG A 1 95 ? -9.814 -0.781 7.284 1.00 94.69 95 ARG A C 1
ATOM 760 O O . ARG A 1 95 ? -10.414 -0.237 8.202 1.00 94.69 95 ARG A O 1
ATOM 767 N N . GLN A 1 96 ? -10.218 -0.738 6.016 1.00 93.50 96 GLN A N 1
ATOM 768 C CA . GLN A 1 96 ? -11.453 -0.103 5.567 1.00 93.50 96 GLN A CA 1
ATOM 769 C C . GLN A 1 96 ? -12.666 -0.746 6.243 1.00 93.50 96 GLN A C 1
ATOM 771 O O . GLN A 1 96 ? -13.446 -0.032 6.866 1.00 93.50 96 GLN A O 1
ATOM 776 N N . ALA A 1 97 ? -12.765 -2.079 6.211 1.00 92.56 97 ALA A N 1
ATOM 777 C CA . ALA A 1 97 ? -13.855 -2.808 6.855 1.00 92.56 97 ALA A CA 1
ATOM 778 C C . ALA A 1 97 ? -13.920 -2.565 8.376 1.00 92.56 97 ALA A C 1
ATOM 780 O O . ALA A 1 97 ? -15.008 -2.445 8.933 1.00 92.56 97 ALA A O 1
ATOM 781 N N . GLU A 1 98 ? -12.772 -2.462 9.058 1.00 90.88 98 GLU A N 1
ATOM 782 C CA . GLU A 1 98 ? -12.730 -2.149 10.493 1.00 90.88 98 GLU A CA 1
ATOM 783 C C . GLU A 1 98 ? -13.182 -0.708 10.790 1.00 90.88 98 GLU A C 1
ATOM 785 O O . GLU A 1 98 ? -14.013 -0.513 11.673 1.00 90.88 98 GLU A O 1
ATOM 790 N N . ILE A 1 99 ? -12.735 0.287 10.013 1.00 88.62 99 ILE A N 1
ATOM 791 C CA . ILE A 1 99 ? -13.184 1.688 10.157 1.00 88.62 99 ILE A CA 1
ATOM 792 C C . ILE A 1 99 ? -14.697 1.813 9.905 1.00 88.62 99 ILE A C 1
ATOM 794 O O . ILE A 1 99 ? -15.393 2.562 10.591 1.00 88.62 99 ILE A O 1
ATOM 798 N N . GLU A 1 100 ? -15.226 1.094 8.914 1.00 88.44 100 GLU A N 1
ATOM 799 C CA . GLU A 1 100 ? -16.661 1.072 8.610 1.00 88.44 100 GLU A CA 1
ATOM 800 C C . GLU A 1 100 ? -17.475 0.389 9.718 1.00 88.44 100 GLU A C 1
ATOM 802 O O . GLU A 1 100 ? -18.544 0.883 10.088 1.00 88.44 100 GLU A O 1
ATOM 807 N N . ALA A 1 101 ? -16.958 -0.701 10.294 1.00 87.38 101 ALA A N 1
ATOM 808 C CA . ALA A 1 101 ? -17.585 -1.382 11.423 1.00 87.38 101 ALA A CA 1
ATOM 809 C C . ALA A 1 101 ? -17.619 -0.504 12.688 1.00 87.38 101 ALA A C 1
ATOM 811 O O . ALA A 1 101 ? -18.650 -0.456 13.360 1.00 87.38 101 ALA A O 1
ATOM 812 N N . GLU A 1 102 ? -16.538 0.229 12.984 1.00 82.94 102 GLU A N 1
ATOM 813 C CA . GLU A 1 102 ? -16.470 1.187 14.100 1.00 82.94 102 GLU A CA 1
ATOM 814 C C . GLU A 1 102 ? -17.539 2.289 13.966 1.00 82.94 102 GLU A C 1
ATOM 816 O O . GLU A 1 102 ? -18.246 2.581 14.930 1.00 82.94 102 GLU A O 1
ATOM 821 N N . ARG A 1 103 ? -17.743 2.831 12.754 1.00 78.62 103 ARG A N 1
ATOM 822 C CA . ARG A 1 103 ? -18.785 3.844 12.477 1.00 78.62 103 ARG A CA 1
ATOM 823 C C . ARG A 1 103 ? -20.210 3.322 12.666 1.00 78.62 103 ARG A C 1
ATOM 825 O O . ARG A 1 103 ? -21.088 4.077 13.069 1.00 78.62 103 ARG A O 1
ATOM 832 N N . CYS A 1 104 ? -20.456 2.053 12.342 1.00 73.25 104 CYS A N 1
ATOM 833 C CA . CYS A 1 104 ? -21.774 1.436 12.493 1.00 73.25 104 CYS A CA 1
ATOM 834 C C . CYS A 1 104 ? -22.086 1.126 13.968 1.00 73.25 104 CYS A C 1
ATOM 836 O O . CYS A 1 104 ? -23.201 1.363 14.429 1.00 73.25 104 CYS A O 1
ATOM 838 N N . GLY A 1 105 ? -21.085 0.666 14.730 1.00 61.88 105 GLY A N 1
ATOM 839 C CA . GLY A 1 105 ? -21.232 0.327 16.149 1.00 61.88 105 GLY A CA 1
ATOM 840 C C . GLY A 1 105 ? -21.549 1.520 17.059 1.00 61.88 105 GLY A C 1
ATOM 841 O O . GLY A 1 105 ? -22.256 1.355 18.050 1.00 61.88 105 GLY A O 1
ATOM 842 N N . GLU A 1 106 ? -21.098 2.733 16.719 1.00 52.16 106 GLU A N 1
ATOM 843 C CA . GLU A 1 106 ? -21.474 3.956 17.451 1.00 52.16 106 GLU A CA 1
ATOM 844 C C . GLU A 1 106 ? -22.947 4.359 17.242 1.00 52.16 106 GLU A C 1
ATOM 846 O O . GLU A 1 106 ? -23.521 5.062 18.076 1.00 52.16 106 GLU A O 1
ATOM 851 N N . SER A 1 107 ? -23.591 3.887 16.168 1.00 49.88 107 SER A N 1
ATOM 852 C CA . SER A 1 107 ? -24.973 4.245 15.827 1.00 49.88 107 SER A CA 1
ATOM 853 C C . SER A 1 107 ? -26.031 3.488 16.642 1.00 49.88 107 SER A C 1
ATOM 855 O O . SER A 1 107 ? -27.168 3.949 16.713 1.00 49.88 107 SER A O 1
ATOM 857 N N . GLU A 1 108 ? -25.700 2.347 17.260 1.00 46.53 108 GLU A N 1
ATOM 858 C CA . GLU A 1 108 ? -26.685 1.496 17.956 1.00 46.53 108 GLU A CA 1
ATOM 859 C C . GLU A 1 108 ? -27.012 1.949 19.392 1.00 46.53 108 GLU A C 1
ATOM 861 O O . GLU A 1 108 ? -27.934 1.419 20.010 1.00 46.53 108 GLU A O 1
ATOM 866 N N . VAL A 1 109 ? -26.307 2.948 19.940 1.00 50.50 109 VAL A N 1
ATOM 867 C CA . VAL A 1 109 ? -26.531 3.435 21.320 1.00 50.50 109 VAL A CA 1
ATOM 868 C C . VAL A 1 109 ? -27.460 4.653 21.402 1.00 50.50 109 VAL A C 1
ATOM 870 O O . VAL A 1 109 ? -27.716 5.152 22.498 1.00 50.50 109 VAL A O 1
ATOM 873 N N . LEU A 1 110 ? -27.960 5.147 20.264 1.00 52.94 110 LEU A N 1
ATOM 874 C CA . LEU A 1 110 ? -28.619 6.453 20.167 1.00 52.94 110 LEU A CA 1
ATOM 875 C C . LEU A 1 110 ? -30.004 6.410 19.499 1.00 52.94 110 LEU A C 1
ATOM 877 O O . LEU A 1 110 ? -30.393 7.379 18.856 1.00 52.94 110 LEU A O 1
ATOM 881 N N . ASP A 1 111 ? -30.767 5.324 19.662 1.00 48.31 111 ASP A N 1
ATOM 882 C CA . ASP A 1 111 ? -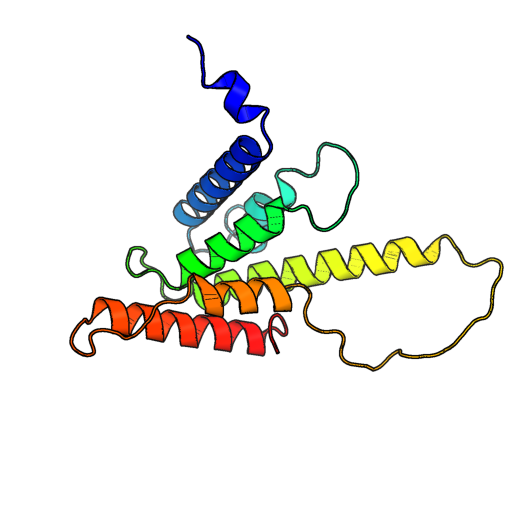32.171 5.283 19.221 1.00 48.31 111 ASP A CA 1
ATOM 883 C C . ASP A 1 111 ? -33.151 5.092 20.386 1.00 48.31 111 ASP A C 1
ATOM 885 O O . ASP A 1 111 ? -33.686 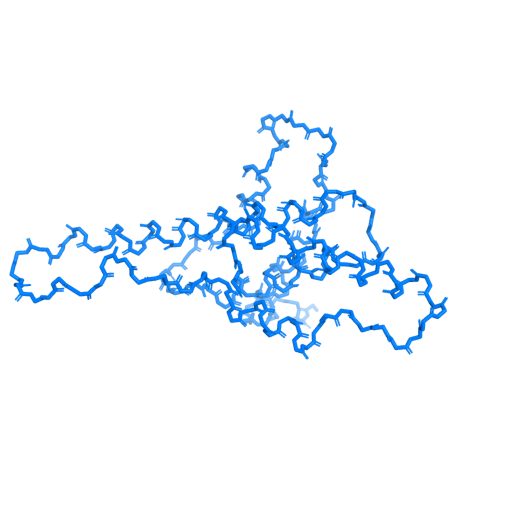4.015 20.627 1.00 48.31 111 ASP A O 1
ATOM 889 N N . GLU A 1 112 ? -33.421 6.189 21.094 1.00 53.50 112 GLU A N 1
ATOM 890 C CA . GLU A 1 112 ? -34.767 6.459 21.601 1.00 53.50 112 GLU A CA 1
ATOM 891 C C . GLU A 1 112 ? -35.109 7.925 21.293 1.00 53.50 112 GLU A C 1
ATOM 893 O O . GLU A 1 112 ? -34.889 8.813 22.114 1.00 53.50 112 GLU A O 1
ATOM 898 N N . LYS A 1 113 ? -35.677 8.151 20.100 1.00 68.12 113 LYS A N 1
ATOM 899 C CA . LYS A 1 113 ? -36.086 9.429 19.474 1.00 68.12 113 LYS A CA 1
ATOM 900 C C . LYS A 1 113 ? -35.026 10.055 18.568 1.00 68.12 113 LYS A C 1
ATOM 902 O O . LYS A 1 113 ? -34.320 10.962 18.980 1.00 68.12 113 LYS A O 1
ATOM 907 N N . GLU A 1 114 ? -35.156 9.808 17.273 1.00 40.16 114 GLU A N 1
ATOM 908 C CA . GLU A 1 114 ? -35.908 10.708 16.391 1.00 40.16 114 GLU A CA 1
ATOM 909 C C . GLU A 1 114 ? -35.970 10.137 14.971 1.00 40.16 114 GLU A C 1
ATOM 911 O O . GLU A 1 114 ? -34.965 9.847 14.333 1.00 40.16 114 GLU A O 1
ATOM 916 N N . SER A 1 115 ? -37.186 9.963 14.454 1.00 63.62 115 SER A N 1
ATOM 917 C CA . SER A 1 115 ? -37.398 9.629 13.051 1.00 63.62 115 SER A CA 1
ATOM 918 C C . SER A 1 115 ? -36.940 10.786 12.170 1.00 63.62 115 SER A C 1
ATOM 920 O O . SER A 1 115 ? -37.684 11.754 12.060 1.00 63.62 115 SER A O 1
ATOM 922 N N . LEU A 1 116 ? -35.805 10.662 11.476 1.00 43.94 116 LEU A N 1
ATOM 923 C CA . LEU A 1 116 ? -35.529 11.422 10.254 1.00 43.94 116 LEU A CA 1
ATOM 924 C C . LEU A 1 116 ? -34.729 10.596 9.228 1.00 43.94 116 LEU A C 1
ATOM 926 O O . LEU A 1 116 ? -33.545 10.330 9.378 1.00 43.94 116 LEU A O 1
ATOM 930 N N . SER A 1 117 ? -35.433 10.293 8.134 1.00 38.69 117 SER A N 1
ATOM 931 C CA . SER A 1 117 ? -34.963 10.040 6.765 1.00 38.69 117 SER A CA 1
ATOM 932 C C . SER A 1 117 ? -34.168 8.771 6.441 1.00 38.69 117 SER A C 1
ATOM 934 O O . SER A 1 117 ? -32.945 8.711 6.468 1.00 38.69 117 SER A O 1
ATOM 936 N N . SER A 1 118 ? -34.914 7.819 5.880 1.00 50.03 118 SER A N 1
ATOM 937 C CA . SER A 1 118 ? -34.472 6.792 4.934 1.00 50.03 118 SER A CA 1
ATOM 938 C C . SER A 1 118 ? -33.908 7.404 3.633 1.00 50.03 118 SER A C 1
ATOM 940 O O . SER A 1 118 ? -34.534 7.344 2.578 1.00 50.03 118 SER A O 1
ATOM 942 N N . ALA A 1 119 ? -32.726 8.013 3.697 1.00 41.38 119 ALA A N 1
ATOM 943 C CA . ALA A 1 119 ? -31.931 8.428 2.539 1.00 41.38 119 ALA A CA 1
ATOM 944 C C . ALA A 1 119 ? -30.450 8.348 2.954 1.00 41.38 119 ALA A C 1
ATOM 946 O O . ALA A 1 119 ? -29.949 9.245 3.610 1.00 41.38 119 ALA A O 1
ATOM 947 N N . SER A 1 120 ? -29.669 7.301 2.687 1.00 41.69 120 SER A N 1
ATOM 948 C CA . SER A 1 120 ? -29.483 6.612 1.411 1.00 41.69 120 SER A CA 1
ATOM 949 C C . SER A 1 120 ? -28.787 5.268 1.680 1.00 41.69 120 SER A C 1
ATOM 951 O O . SER A 1 120 ? -27.568 5.221 1.781 1.00 41.69 120 SER A O 1
ATOM 953 N N . LEU A 1 121 ? -29.527 4.164 1.805 1.00 45.41 121 LEU A N 1
ATOM 954 C CA . LEU A 1 121 ? -28.934 2.840 2.080 1.00 45.41 121 LEU A CA 1
ATOM 955 C C . LEU A 1 121 ? -28.336 2.137 0.841 1.00 45.41 121 LEU A C 1
ATOM 957 O O . LEU A 1 121 ? -27.990 0.965 0.916 1.00 45.41 121 LEU A O 1
ATOM 961 N N . THR A 1 122 ? -28.192 2.821 -0.301 1.00 41.97 122 THR A N 1
ATOM 962 C CA . THR A 1 122 ? -27.609 2.233 -1.529 1.00 41.97 122 THR A CA 1
ATOM 963 C C . THR A 1 122 ? -26.867 3.241 -2.423 1.00 41.97 122 THR A C 1
ATOM 965 O O . THR A 1 122 ? -26.713 3.005 -3.620 1.00 41.97 122 THR A O 1
ATOM 968 N N . GLY A 1 123 ? -26.426 4.386 -1.893 1.00 41.31 123 GLY A N 1
ATOM 969 C CA . GLY A 1 123 ? -25.512 5.270 -2.625 1.00 41.31 123 GLY A CA 1
ATOM 970 C C . GLY A 1 123 ? -24.085 4.817 -2.353 1.00 41.31 123 GLY A C 1
ATOM 971 O O . GLY A 1 123 ? -23.702 4.816 -1.191 1.00 41.31 123 GLY A O 1
ATOM 972 N N . SER A 1 124 ? -23.330 4.404 -3.374 1.00 53.09 124 SER A N 1
ATOM 973 C CA . SER A 1 124 ? -21.931 3.973 -3.246 1.00 53.09 124 SER A CA 1
ATOM 974 C C . SER A 1 124 ? -21.116 5.020 -2.478 1.00 53.09 124 SER A C 1
ATOM 976 O O . SER A 1 124 ? -20.701 6.033 -3.051 1.00 53.09 124 SER A O 1
ATOM 978 N N . SER A 1 125 ? -20.924 4.824 -1.173 1.00 75.81 125 SER A N 1
ATOM 979 C CA . SER A 1 125 ? -19.991 5.645 -0.415 1.00 75.81 125 SER A CA 1
ATOM 980 C C . SER A 1 125 ? -18.614 5.403 -1.008 1.00 75.81 125 SER A C 1
ATOM 982 O O . SER A 1 125 ? -18.236 4.254 -1.237 1.00 75.81 125 SER A O 1
ATOM 984 N N . LEU A 1 126 ? -17.893 6.482 -1.310 1.00 87.12 126 LEU A N 1
ATOM 985 C CA . LEU A 1 126 ? -16.525 6.366 -1.801 1.00 87.12 126 LEU A CA 1
ATOM 986 C C . LEU A 1 126 ? -15.696 5.522 -0.817 1.00 87.12 126 LEU A C 1
ATOM 988 O O . LEU A 1 126 ? -15.892 5.678 0.395 1.00 87.12 126 LEU A O 1
ATOM 992 N N . PRO A 1 127 ? -14.769 4.681 -1.312 1.00 92.88 127 PRO A N 1
ATOM 993 C CA . PRO A 1 127 ? -13.864 3.926 -0.456 1.00 92.88 127 PRO A CA 1
ATOM 994 C C . PRO A 1 127 ? -13.156 4.821 0.566 1.00 92.88 127 PRO A C 1
ATOM 996 O O . PRO A 1 127 ? -12.803 5.968 0.269 1.00 92.88 127 PRO A O 1
ATOM 999 N N . VAL A 1 128 ? -12.904 4.294 1.768 1.00 92.94 128 VAL A N 1
ATOM 1000 C CA . VAL A 1 128 ? -12.357 5.057 2.907 1.00 92.94 128 VAL A CA 1
ATOM 1001 C C . VAL A 1 128 ? -11.038 5.748 2.550 1.00 92.94 128 VAL A C 1
ATOM 1003 O O . VAL A 1 128 ? -10.792 6.879 2.973 1.00 92.94 128 VAL A O 1
ATOM 1006 N N . PHE A 1 129 ? -10.207 5.104 1.728 1.00 95.31 129 PHE A N 1
ATOM 1007 C CA . PHE A 1 129 ? -8.885 5.607 1.352 1.00 95.31 129 PHE A CA 1
ATOM 1008 C C . PHE A 1 129 ? -8.847 6.384 0.030 1.00 95.31 129 PHE A C 1
ATOM 1010 O O . PHE A 1 129 ? -7.763 6.823 -0.359 1.00 95.31 129 PHE A O 1
ATOM 1017 N N . GLN A 1 130 ? -9.989 6.625 -0.632 1.00 95.44 130 GLN A N 1
ATOM 1018 C CA . GLN A 1 130 ? -10.050 7.240 -1.969 1.00 95.44 130 GLN A CA 1
ATOM 1019 C C . GLN A 1 130 ? -9.189 8.510 -2.074 1.00 95.44 130 GLN A C 1
ATOM 1021 O O . GLN A 1 130 ? -8.345 8.627 -2.959 1.00 95.44 130 GLN A O 1
ATOM 1026 N N . ASN A 1 131 ? -9.353 9.451 -1.140 1.00 94.69 131 ASN A N 1
ATOM 1027 C CA . ASN A 1 131 ? -8.643 10.734 -1.179 1.00 94.69 131 ASN A CA 1
ATOM 1028 C C . ASN A 1 131 ? -7.129 10.597 -0.960 1.00 94.69 131 ASN A C 1
ATOM 1030 O O . ASN A 1 131 ? -6.352 11.336 -1.563 1.00 94.69 131 ASN A O 1
ATOM 1034 N N . VAL A 1 132 ? -6.701 9.662 -0.107 1.00 95.81 132 VAL A N 1
ATOM 1035 C CA . VAL A 1 132 ? -5.273 9.412 0.146 1.00 95.81 132 VAL A CA 1
ATOM 1036 C C . VAL A 1 132 ? -4.623 8.796 -1.090 1.00 95.81 132 VAL A C 1
ATOM 1038 O O . VAL A 1 132 ? -3.531 9.199 -1.482 1.00 95.81 132 VAL A O 1
ATOM 1041 N N . LEU A 1 133 ? -5.319 7.869 -1.749 1.00 97.44 133 LEU A N 1
ATOM 1042 C CA . LEU A 1 133 ? -4.837 7.220 -2.966 1.00 97.44 133 LEU A CA 1
ATOM 1043 C C . LEU A 1 133 ? -4.781 8.182 -4.158 1.00 97.44 133 LEU A C 1
ATOM 1045 O O . LEU A 1 133 ? -3.807 8.154 -4.907 1.00 97.44 133 LEU A O 1
ATOM 1049 N N . LEU A 1 134 ? -5.755 9.086 -4.299 1.00 96.88 134 LEU A N 1
ATOM 1050 C CA . LEU A 1 134 ? -5.686 10.169 -5.290 1.00 96.88 134 LEU A CA 1
ATOM 1051 C C . LEU A 1 134 ? -4.479 11.080 -5.036 1.00 96.88 134 LEU A C 1
ATOM 1053 O O . LEU A 1 134 ? -3.706 11.354 -5.949 1.00 96.88 134 LEU A O 1
ATOM 1057 N N . ARG A 1 135 ? -4.245 11.470 -3.778 1.00 97.00 135 ARG A N 1
ATOM 1058 C CA . ARG A 1 135 ? -3.067 12.266 -3.409 1.00 97.00 135 ARG A CA 1
ATOM 1059 C C . ARG A 1 135 ? -1.760 11.537 -3.720 1.00 97.00 135 ARG A C 1
ATOM 1061 O O . ARG A 1 135 ? -0.805 12.172 -4.166 1.00 97.00 135 ARG A O 1
ATOM 1068 N N . PHE A 1 136 ? -1.699 10.224 -3.499 1.00 97.62 136 PHE A N 1
ATOM 1069 C CA . PHE A 1 136 ? -0.549 9.411 -3.891 1.00 97.62 136 PHE A CA 1
ATOM 1070 C C . PHE A 1 136 ? -0.303 9.484 -5.401 1.00 97.62 136 PHE A C 1
ATOM 1072 O O . PHE A 1 136 ? 0.830 9.739 -5.804 1.00 97.62 136 PHE A O 1
ATOM 1079 N N . LEU A 1 137 ? -1.350 9.336 -6.222 1.00 97.25 137 LEU A N 1
ATOM 1080 C CA . LEU A 1 137 ? -1.249 9.473 -7.679 1.00 97.25 137 LEU A CA 1
ATOM 1081 C C . LEU A 1 137 ? -0.719 10.848 -8.104 1.00 97.25 137 LEU A C 1
ATOM 1083 O O . LEU A 1 137 ? 0.158 10.916 -8.960 1.00 97.25 137 LEU A O 1
ATOM 1087 N N . ASP A 1 138 ? -1.197 11.921 -7.473 1.00 96.31 138 ASP A N 1
ATOM 1088 C CA . ASP A 1 138 ? -0.812 13.291 -7.829 1.00 96.31 138 ASP A CA 1
ATOM 1089 C C . ASP A 1 138 ? 0.624 13.655 -7.420 1.00 96.31 138 ASP A C 1
ATOM 1091 O O . ASP A 1 138 ? 1.248 14.514 -8.046 1.00 96.31 138 ASP A O 1
ATOM 1095 N N . THR A 1 139 ? 1.146 13.055 -6.343 1.00 95.19 139 THR A N 1
ATOM 1096 C CA . THR A 1 139 ? 2.374 13.545 -5.687 1.00 95.19 139 THR A CA 1
ATOM 1097 C C . THR A 1 139 ? 3.535 12.561 -5.659 1.00 95.19 139 THR A C 1
ATOM 1099 O O . THR A 1 139 ? 4.683 13.000 -5.654 1.00 95.19 139 THR A O 1
ATOM 1102 N N . GLN A 1 140 ? 3.264 11.256 -5.601 1.00 94.00 140 GLN A N 1
ATOM 1103 C CA . GLN A 1 140 ? 4.271 10.233 -5.287 1.00 94.00 140 GLN A CA 1
ATOM 1104 C C . GLN A 1 140 ? 4.276 9.050 -6.261 1.00 94.00 140 GLN A C 1
ATOM 1106 O O . GLN A 1 140 ? 5.197 8.234 -6.219 1.00 94.00 140 GLN A O 1
ATOM 1111 N N . ALA A 1 141 ? 3.276 8.931 -7.137 1.00 94.06 141 ALA A N 1
ATOM 1112 C CA . ALA A 1 141 ? 3.237 7.845 -8.099 1.00 94.06 141 ALA A CA 1
ATOM 1113 C C . ALA A 1 141 ? 4.433 7.904 -9.072 1.00 94.06 141 ALA A C 1
ATOM 1115 O O . ALA A 1 141 ? 4.796 8.982 -9.553 1.00 94.06 141 ALA A O 1
ATOM 1116 N N . PRO A 1 142 ? 5.040 6.748 -9.398 1.00 93.19 142 PRO A N 1
ATOM 1117 C CA . PRO A 1 142 ? 6.103 6.672 -10.390 1.00 93.19 142 PRO A CA 1
ATOM 1118 C C . PRO A 1 142 ? 5.659 7.252 -11.737 1.00 93.19 142 PRO A C 1
ATOM 1120 O O . PRO A 1 142 ? 4.593 6.908 -12.251 1.00 93.19 142 PRO A O 1
ATOM 1123 N N . SER A 1 143 ? 6.504 8.096 -12.332 1.00 89.69 143 SER A N 1
ATOM 1124 C CA . SER A 1 143 ? 6.296 8.634 -13.680 1.00 89.69 143 SER A CA 1
ATOM 1125 C C . SER A 1 143 ? 7.192 7.916 -14.689 1.00 89.69 143 SER A C 1
ATOM 1127 O O . SER A 1 143 ? 8.319 7.549 -14.369 1.00 89.69 143 SER A O 1
ATOM 1129 N N . LEU A 1 144 ? 6.692 7.726 -15.912 1.00 88.81 144 LEU A N 1
ATOM 1130 C CA . LEU A 1 144 ? 7.472 7.222 -17.045 1.00 88.81 144 LEU A CA 1
ATOM 1131 C C . LEU A 1 144 ? 8.068 8.403 -17.813 1.00 88.81 144 LEU A C 1
ATOM 1133 O O . LEU A 1 144 ? 7.543 8.806 -18.853 1.00 88.81 144 LEU A O 1
ATOM 1137 N N . SER A 1 145 ? 9.130 8.987 -17.267 1.00 91.50 145 SER A N 1
ATOM 1138 C CA . SER A 1 145 ? 9.809 10.135 -17.875 1.00 91.50 145 SER A CA 1
ATOM 1139 C C . SER A 1 145 ? 10.862 9.689 -18.891 1.00 91.50 145 SER A C 1
ATOM 1141 O O . SER A 1 145 ? 10.998 10.307 -19.949 1.00 91.50 145 SER A O 1
ATOM 1143 N N . ASP A 1 146 ? 11.573 8.595 -18.606 1.00 91.12 146 ASP A N 1
ATOM 1144 C CA . ASP A 1 146 ? 12.511 7.947 -19.518 1.00 91.12 146 ASP A CA 1
ATOM 1145 C C . ASP A 1 146 ? 11.987 6.563 -19.952 1.00 91.12 146 ASP A C 1
ATOM 1147 O O . ASP A 1 146 ? 12.106 5.577 -19.216 1.00 91.12 146 ASP A O 1
ATOM 1151 N N . PRO A 1 147 ? 11.472 6.424 -21.189 1.00 82.38 147 PRO A N 1
ATOM 1152 C CA . PRO A 1 147 ? 10.953 5.156 -21.694 1.00 82.38 147 PRO A CA 1
ATOM 1153 C C . PRO A 1 147 ? 12.036 4.088 -21.912 1.00 82.38 147 PRO A C 1
ATOM 1155 O O . PRO A 1 147 ? 11.702 2.952 -22.251 1.00 82.38 147 PRO A O 1
ATOM 1158 N N . ASN A 1 148 ? 13.323 4.398 -21.736 1.00 92.50 148 ASN A N 1
ATOM 1159 C CA . ASN A 1 148 ? 14.401 3.410 -21.786 1.00 92.50 148 ASN A CA 1
ATOM 1160 C C . ASN A 1 148 ? 14.779 2.874 -20.400 1.00 92.50 148 ASN A C 1
ATOM 1162 O O . ASN A 1 148 ? 15.447 1.845 -20.320 1.00 92.50 148 ASN A O 1
ATOM 1166 N N . SER A 1 149 ? 14.317 3.510 -19.322 1.00 94.75 149 SER A N 1
ATOM 1167 C CA . SER A 1 149 ? 14.599 3.085 -17.955 1.00 94.75 149 SER A CA 1
ATOM 1168 C C . SER A 1 149 ? 13.768 1.857 -17.574 1.00 94.75 149 SER A C 1
ATOM 1170 O O . SER A 1 149 ? 12.556 1.930 -17.372 1.00 94.75 149 SER A O 1
ATOM 1172 N N . ASP A 1 150 ? 14.420 0.702 -17.429 1.00 93.06 150 ASP A N 1
ATOM 1173 C CA . ASP A 1 150 ? 13.753 -0.527 -16.971 1.00 93.06 150 ASP A CA 1
ATOM 1174 C C . ASP A 1 150 ? 13.246 -0.417 -15.525 1.00 93.06 150 ASP A C 1
ATOM 1176 O O . ASP A 1 150 ? 12.270 -1.071 -15.150 1.00 93.06 150 ASP A O 1
ATOM 1180 N N . HIS A 1 151 ? 13.868 0.454 -14.726 1.00 92.00 151 HIS A N 1
ATOM 1181 C CA . HIS A 1 151 ? 13.411 0.788 -13.382 1.00 92.00 151 HIS A CA 1
ATOM 1182 C C . HIS A 1 151 ? 12.050 1.482 -13.421 1.00 92.00 151 HIS A C 1
ATOM 1184 O O . HIS A 1 151 ? 11.113 1.001 -12.791 1.00 92.00 151 HIS A O 1
ATOM 1190 N N . GLU A 1 152 ? 11.921 2.563 -14.198 1.00 93.75 152 GLU A N 1
ATOM 1191 C CA . GLU A 1 152 ? 10.664 3.317 -14.310 1.00 93.75 152 GLU A CA 1
ATOM 1192 C C . GLU A 1 152 ? 9.550 2.450 -14.900 1.00 93.75 152 GLU A C 1
ATOM 1194 O O . GLU A 1 152 ? 8.435 2.439 -14.379 1.00 93.75 152 GLU A O 1
ATOM 1199 N N . LYS A 1 153 ? 9.860 1.636 -15.920 1.00 94.00 153 LYS A N 1
ATOM 1200 C CA . LYS A 1 153 ? 8.911 0.649 -16.463 1.00 94.00 153 LYS A CA 1
ATOM 1201 C C . LYS A 1 153 ? 8.409 -0.306 -15.389 1.00 94.00 153 LYS A C 1
ATOM 1203 O O . LYS A 1 153 ? 7.212 -0.562 -15.311 1.00 94.00 153 LYS A O 1
ATOM 1208 N N . THR A 1 154 ? 9.316 -0.836 -14.571 1.00 94.00 154 THR A N 1
ATOM 1209 C CA . THR A 1 154 ? 8.961 -1.780 -13.505 1.00 94.00 154 THR A CA 1
ATOM 1210 C C . THR A 1 154 ? 8.082 -1.114 -12.451 1.00 94.00 154 THR A C 1
ATOM 1212 O O . THR A 1 154 ? 7.065 -1.680 -12.059 1.00 94.00 154 THR A O 1
ATOM 1215 N N . GLU A 1 155 ? 8.438 0.089 -12.004 1.00 94.81 155 GLU A N 1
ATOM 1216 C CA . GLU A 1 155 ? 7.660 0.821 -11.000 1.00 94.81 155 GLU A CA 1
ATOM 1217 C C . GLU A 1 155 ? 6.281 1.228 -11.520 1.00 94.81 155 GLU A C 1
ATOM 1219 O O . GLU A 1 155 ? 5.294 1.099 -10.798 1.00 94.81 155 GLU A O 1
ATOM 1224 N N . PHE A 1 156 ? 6.182 1.620 -12.791 1.00 95.31 156 PHE A N 1
ATOM 1225 C CA . PHE A 1 156 ? 4.902 1.901 -13.433 1.00 95.31 156 PHE A CA 1
ATOM 1226 C C . PHE A 1 156 ? 4.031 0.647 -13.572 1.00 95.31 156 PHE A C 1
ATOM 1228 O O . PHE A 1 156 ? 2.837 0.689 -13.283 1.00 95.31 156 PHE A O 1
ATOM 1235 N N . VAL A 1 157 ? 4.608 -0.500 -13.950 1.00 94.94 157 VAL A N 1
ATOM 1236 C CA . VAL A 1 157 ? 3.877 -1.779 -13.956 1.00 94.94 157 VAL A CA 1
ATOM 1237 C C . VAL A 1 157 ? 3.385 -2.120 -12.551 1.00 94.94 157 VAL A C 1
ATOM 1239 O O . VAL A 1 157 ? 2.226 -2.495 -12.389 1.00 94.94 157 VAL A O 1
ATOM 1242 N N . ASN A 1 158 ? 4.219 -1.941 -11.524 1.00 96.44 158 ASN A N 1
ATOM 1243 C CA . ASN A 1 158 ? 3.804 -2.171 -10.142 1.00 96.44 158 ASN A CA 1
ATOM 1244 C C . ASN A 1 158 ? 2.678 -1.217 -9.713 1.00 96.44 158 ASN A C 1
ATOM 1246 O O . ASN A 1 158 ? 1.776 -1.651 -9.002 1.00 96.44 158 ASN A O 1
ATOM 1250 N N . LEU A 1 159 ? 2.699 0.046 -10.155 1.00 97.31 159 LEU A N 1
ATOM 1251 C CA . LEU A 1 159 ? 1.624 1.015 -9.919 1.00 97.31 159 LEU A CA 1
ATOM 1252 C C . LEU A 1 159 ? 0.303 0.548 -10.542 1.00 97.31 159 LEU A C 1
ATOM 1254 O O . LEU A 1 159 ? -0.722 0.534 -9.863 1.00 97.31 159 LEU A O 1
ATOM 1258 N N . VAL A 1 160 ? 0.333 0.118 -11.806 1.00 96.81 160 VAL A N 1
ATOM 1259 C CA . VAL A 1 160 ? -0.852 -0.413 -12.498 1.00 96.81 160 VAL A CA 1
ATOM 1260 C C . VAL A 1 160 ? -1.389 -1.649 -11.778 1.00 96.81 160 VAL A C 1
ATOM 1262 O O . VAL A 1 160 ? -2.597 -1.751 -11.562 1.00 96.81 160 VAL A O 1
ATOM 1265 N N . LEU A 1 161 ? -0.511 -2.568 -11.363 1.00 96.81 161 LEU A N 1
ATOM 1266 C CA . LEU A 1 161 ? -0.902 -3.744 -10.583 1.00 96.81 161 LEU A CA 1
ATOM 1267 C C . LEU A 1 161 ? -1.527 -3.342 -9.243 1.00 96.81 161 LEU A C 1
ATOM 1269 O O . LEU A 1 161 ? -2.581 -3.858 -8.894 1.00 96.81 161 LEU A O 1
ATOM 1273 N N . LEU A 1 162 ? -0.920 -2.401 -8.518 1.00 98.25 162 LEU A N 1
ATOM 1274 C CA . LEU A 1 162 ? -1.421 -1.923 -7.231 1.00 98.25 162 LEU A CA 1
ATOM 1275 C C . LEU A 1 162 ? -2.841 -1.361 -7.342 1.00 98.25 162 LEU A C 1
ATOM 1277 O O . LEU A 1 162 ? -3.724 -1.794 -6.606 1.00 98.25 162 LEU A O 1
ATOM 1281 N N . PHE A 1 163 ? -3.081 -0.445 -8.279 1.00 98.25 163 PHE A N 1
ATOM 1282 C CA . PHE A 1 163 ? -4.403 0.164 -8.439 1.00 98.25 163 PHE A CA 1
ATOM 1283 C C . PHE A 1 163 ? -5.433 -0.808 -9.025 1.00 98.25 163 PHE A C 1
ATOM 1285 O O . PHE A 1 163 ? -6.598 -0.752 -8.642 1.00 98.25 163 PHE A O 1
ATOM 1292 N N . SER A 1 164 ? -5.007 -1.766 -9.855 1.00 98.06 164 SER A N 1
ATOM 1293 C 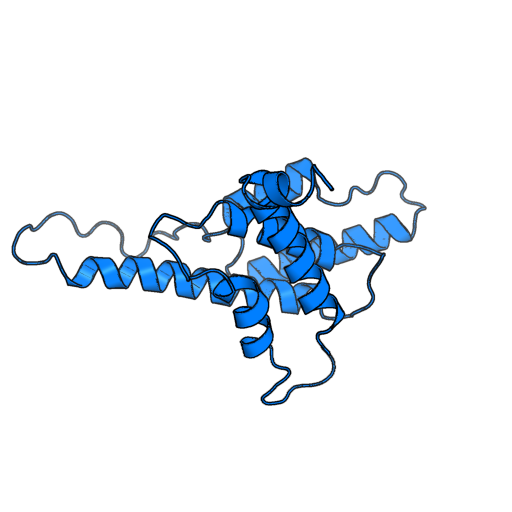CA . SER A 1 164 ? -5.881 -2.868 -10.285 1.00 98.06 164 SER A CA 1
ATOM 1294 C C . SER A 1 164 ? -6.332 -3.720 -9.095 1.00 98.06 164 SER A C 1
ATOM 1296 O O . SER A 1 164 ? -7.504 -4.079 -8.999 1.00 98.06 164 SER A O 1
ATOM 1298 N N . GLU A 1 165 ? -5.419 -4.023 -8.167 1.00 98.31 165 GLU A N 1
ATOM 1299 C CA . GLU A 1 165 ? -5.737 -4.754 -6.939 1.00 98.31 165 GLU A CA 1
ATOM 1300 C C . GLU A 1 165 ? -6.630 -3.938 -5.993 1.00 98.31 165 GLU A C 1
ATOM 1302 O O . GLU A 1 165 ? -7.530 -4.512 -5.384 1.00 98.31 165 GLU A O 1
ATOM 1307 N N . PHE A 1 166 ? -6.449 -2.615 -5.907 1.00 98.25 166 PHE A N 1
ATOM 1308 C CA . PHE A 1 166 ? -7.335 -1.749 -5.123 1.00 98.25 166 PHE A CA 1
ATOM 1309 C C . PHE A 1 166 ? -8.760 -1.707 -5.662 1.00 98.25 166 PHE A C 1
ATOM 1311 O O . PHE A 1 166 ? -9.692 -1.855 -4.874 1.00 98.25 166 PHE A O 1
ATOM 1318 N N . THR A 1 167 ? -8.944 -1.578 -6.978 1.00 97.06 167 THR A N 1
ATOM 1319 C CA . THR A 1 167 ? -10.279 -1.654 -7.589 1.00 97.06 167 THR A CA 1
ATOM 1320 C C . THR A 1 167 ? -10.909 -3.026 -7.382 1.00 97.06 167 THR A C 1
ATOM 1322 O O . THR A 1 167 ? -12.086 -3.126 -7.063 1.00 97.06 167 THR A O 1
ATOM 1325 N N . ARG A 1 168 ? -10.127 -4.107 -7.489 1.00 97.06 168 ARG A N 1
ATOM 1326 C CA . ARG A 1 168 ? -10.616 -5.478 -7.262 1.00 97.06 168 ARG A CA 1
ATOM 1327 C C . ARG A 1 168 ? -11.014 -5.760 -5.805 1.00 97.06 168 ARG A C 1
ATOM 1329 O O . ARG A 1 168 ? -11.639 -6.786 -5.542 1.00 97.06 168 ARG A O 1
ATOM 1336 N N . HIS A 1 169 ? -10.584 -4.917 -4.873 1.00 96.75 169 HIS A N 1
ATOM 1337 C CA . HIS A 1 169 ? -10.852 -5.026 -3.439 1.00 96.75 169 HIS A CA 1
ATOM 1338 C C . HIS A 1 169 ? -11.731 -3.894 -2.901 1.00 96.75 169 HIS A C 1
ATOM 1340 O O . HIS A 1 169 ? -11.821 -3.735 -1.688 1.00 96.75 169 HIS A O 1
ATOM 1346 N N . ASP A 1 170 ? -12.344 -3.097 -3.782 1.00 95.56 170 ASP A N 1
ATOM 1347 C CA . ASP A 1 170 ? -13.210 -1.972 -3.413 1.00 95.56 170 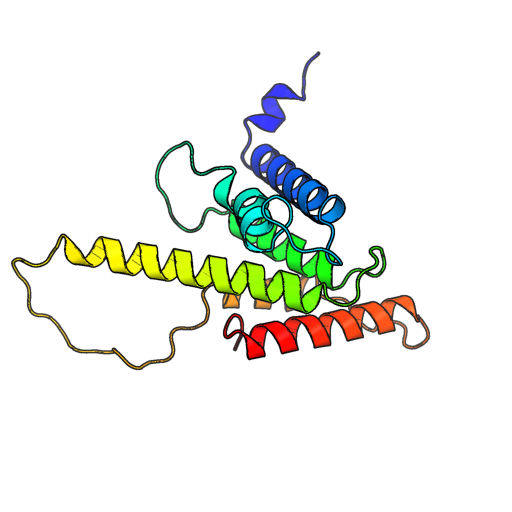ASP A CA 1
ATOM 1348 C C . ASP A 1 170 ? -12.529 -0.948 -2.472 1.00 95.56 170 ASP A C 1
ATOM 1350 O O . ASP A 1 170 ? -13.178 -0.237 -1.706 1.00 95.56 170 ASP A O 1
ATOM 1354 N N . VAL A 1 171 ? -11.194 -0.853 -2.538 1.00 96.50 171 VAL A N 1
ATOM 1355 C CA . VAL A 1 171 ? -10.373 0.131 -1.803 1.00 96.50 171 VAL A CA 1
ATOM 1356 C C . VAL A 1 171 ? -10.215 1.430 -2.606 1.00 96.50 171 VAL A C 1
ATOM 1358 O O . VAL A 1 171 ? -9.880 2.479 -2.053 1.00 96.50 171 VAL A O 1
ATOM 1361 N N . PHE A 1 172 ? -10.462 1.372 -3.917 1.00 96.25 172 PHE A N 1
ATOM 1362 C CA . PHE A 1 172 ? -10.385 2.505 -4.836 1.00 96.25 172 PHE A CA 1
ATOM 1363 C C . PHE A 1 172 ? -11.418 2.363 -5.958 1.00 96.25 172 PHE A C 1
ATOM 1365 O O . PHE A 1 172 ? -11.576 1.271 -6.507 1.00 96.25 172 PHE A O 1
ATOM 1372 N N . SER A 1 173 ? -12.084 3.465 -6.312 1.00 90.75 173 SER A N 1
ATOM 1373 C CA . SER A 1 173 ? -13.029 3.557 -7.435 1.00 90.75 173 SER A CA 1
ATOM 1374 C C . SER A 1 173 ? -12.519 4.445 -8.557 1.00 90.75 173 SER A C 1
ATOM 1376 O O . SER A 1 173 ? -11.807 5.434 -8.264 1.00 90.75 173 SER A O 1
#